Protein AF-A0AAV8YKE0-F1 (afdb_monomer_lite)

Organism: NCBI:txid1265417

Secondary structure (DSSP, 8-state):
-HHHHHHHHGGGGGPEEEEEEEE-SS--TT--TTSS---EEEEEEEETTEEEEEEEESSSS-S-S-GGGHHHHHHHHHHHHHHHHHHHH--

pLDDT: mean 82.3, std 15.64, range [40.5, 97.62]

Structure (mmCIF, N/CA/C/O backbone):
data_AF-A0AAV8YKE0-F1
#
_entry.id   AF-A0AAV8YKE0-F1
#
loop_
_atom_site.group_PDB
_atom_site.id
_atom_site.type_symbol
_atom_site.label_atom_id
_atom_site.label_alt_id
_atom_site.label_comp_id
_atom_site.label_asym_id
_atom_site.label_entity_id
_atom_site.label_seq_id
_atom_site.pdbx_PDB_ins_code
_atom_site.Cartn_x
_atom_site.Cartn_y
_atom_site.Cartn_z
_atom_site.occupancy
_atom_site.B_iso_or_equiv
_atom_site.auth_seq_id
_atom_site.auth_comp_id
_atom_site.auth_asym_id
_atom_site.auth_atom_id
_atom_site.pdbx_PDB_model_num
ATOM 1 N N . MET A 1 1 ? -31.452 3.968 8.112 1.00 63.12 1 MET A N 1
ATOM 2 C CA . MET A 1 1 ? -30.248 4.201 7.276 1.00 63.12 1 MET A CA 1
ATOM 3 C C . MET A 1 1 ? -28.960 4.093 8.084 1.00 63.12 1 MET A C 1
ATOM 5 O O . MET A 1 1 ? -28.162 3.245 7.731 1.00 63.12 1 MET A O 1
ATOM 9 N N . LYS A 1 2 ? -28.781 4.847 9.184 1.00 59.31 2 LYS A N 1
ATOM 10 C CA . LYS A 1 2 ? -27.593 4.733 10.062 1.00 59.31 2 LYS A CA 1
ATOM 11 C C . LYS A 1 2 ? -27.317 3.308 10.562 1.00 59.31 2 LYS A C 1
ATOM 13 O O . LYS A 1 2 ? -26.259 2.772 10.286 1.00 59.31 2 LYS A O 1
ATOM 18 N N . GLN A 1 3 ? -28.320 2.660 11.149 1.00 69.88 3 GLN A N 1
ATOM 19 C CA . GLN A 1 3 ? -28.189 1.294 11.674 1.00 69.88 3 GLN A CA 1
ATOM 20 C C . GLN A 1 3 ? -27.804 0.251 10.606 1.00 69.88 3 GLN A C 1
ATOM 22 O O . GLN A 1 3 ? -27.062 -0.681 10.868 1.00 69.88 3 GLN A O 1
ATOM 27 N N . ARG A 1 4 ? -28.239 0.460 9.355 1.00 72.88 4 ARG A N 1
ATOM 28 C CA . ARG A 1 4 ? -27.889 -0.401 8.214 1.00 72.88 4 ARG A CA 1
ATOM 29 C C . ARG A 1 4 ? -26.417 -0.251 7.804 1.00 72.88 4 ARG A C 1
ATOM 31 O O . ARG A 1 4 ? -25.850 -1.189 7.266 1.00 72.88 4 ARG A O 1
ATOM 38 N N . LEU A 1 5 ? -25.816 0.924 8.004 1.00 69.44 5 LEU A N 1
ATOM 39 C CA . LEU A 1 5 ? -24.402 1.165 7.697 1.00 69.44 5 LEU A CA 1
ATOM 40 C C . LEU A 1 5 ? -23.489 0.575 8.774 1.00 69.44 5 LEU A C 1
ATOM 42 O O . LEU A 1 5 ? -22.452 0.023 8.431 1.00 69.44 5 LEU A O 1
ATOM 46 N N . GLU A 1 6 ? -23.903 0.611 10.041 1.00 73.06 6 GLU A N 1
ATOM 47 C CA . GLU A 1 6 ? -23.178 -0.033 11.147 1.00 73.06 6 GLU A CA 1
ATOM 48 C C . GLU A 1 6 ? -23.086 -1.555 10.955 1.00 73.06 6 GLU A C 1
ATOM 50 O O . GLU A 1 6 ? -22.024 -2.132 11.157 1.00 73.06 6 GLU A O 1
ATOM 55 N N . GLU A 1 7 ? -24.150 -2.201 10.468 1.00 72.75 7 GLU A N 1
ATOM 56 C CA . GLU A 1 7 ? -24.142 -3.639 10.147 1.00 72.75 7 GLU A CA 1
ATOM 57 C C . GLU A 1 7 ? -23.217 -4.007 8.974 1.00 72.75 7 GLU A C 1
ATOM 59 O O . GLU A 1 7 ? -22.720 -5.129 8.912 1.00 72.75 7 GLU A O 1
ATOM 64 N N . ILE A 1 8 ? -23.003 -3.089 8.025 1.00 73.38 8 ILE A N 1
ATOM 65 C CA . ILE A 1 8 ? -22.233 -3.350 6.796 1.00 73.38 8 ILE A CA 1
ATOM 66 C C . ILE A 1 8 ? -20.757 -2.969 6.962 1.00 73.38 8 ILE A C 1
ATOM 68 O O . ILE A 1 8 ? -19.886 -3.653 6.430 1.00 73.38 8 ILE A O 1
ATOM 72 N N . VAL A 1 9 ? -20.477 -1.863 7.655 1.00 70.56 9 VAL A N 1
ATOM 73 C CA . VAL A 1 9 ? -19.151 -1.222 7.705 1.00 70.56 9 VAL A CA 1
ATOM 74 C C . VAL A 1 9 ? -18.512 -1.328 9.101 1.00 70.56 9 VAL A C 1
ATOM 76 O O . VAL A 1 9 ? -17.294 -1.200 9.231 1.00 70.56 9 VAL A O 1
ATOM 79 N N . GLY A 1 10 ? -19.296 -1.627 10.143 1.00 70.31 10 GLY A N 1
ATOM 80 C CA . GLY A 1 10 ? -18.804 -1.936 11.488 1.00 70.31 10 GLY A CA 1
ATOM 81 C C . GLY A 1 10 ? -17.946 -0.829 12.115 1.00 70.31 10 GLY A C 1
ATOM 82 O O . GLY A 1 10 ? -18.413 0.284 12.355 1.00 70.31 10 GLY A O 1
ATOM 83 N N . ALA A 1 11 ? -16.682 -1.156 12.402 1.00 62.34 11 ALA A N 1
ATOM 84 C CA . ALA A 1 11 ? -15.727 -0.328 13.148 1.00 62.34 11 ALA A CA 1
ATOM 85 C C . ALA A 1 11 ? -15.338 0.991 12.449 1.00 62.34 11 ALA A C 1
ATOM 87 O O . ALA A 1 11 ? -15.021 1.976 13.116 1.00 62.34 11 ALA A O 1
ATOM 88 N N . LEU A 1 12 ? -15.410 1.061 11.112 1.00 65.38 12 LEU A N 1
ATOM 89 C CA . LEU A 1 12 ? -14.942 2.240 10.371 1.00 65.38 12 LEU A CA 1
ATOM 90 C C . LEU A 1 12 ? -15.808 3.486 10.607 1.00 65.38 12 LEU A C 1
ATOM 92 O O . LEU A 1 12 ? -15.336 4.608 10.452 1.00 65.38 12 LEU A O 1
ATOM 96 N N . THR A 1 13 ? -17.072 3.298 10.994 1.00 66.50 13 THR A N 1
ATOM 97 C CA . THR A 1 13 ? -18.037 4.387 11.212 1.00 66.50 13 THR A CA 1
ATOM 98 C C . THR A 1 13 ? -17.661 5.328 12.361 1.00 66.50 13 THR A C 1
ATOM 100 O O . THR A 1 13 ? -18.167 6.448 12.409 1.00 66.50 13 THR A O 1
ATOM 103 N N . TRP A 1 14 ? -16.762 4.895 13.250 1.00 68.81 14 TRP A N 1
ATOM 104 C CA . TRP A 1 14 ? -16.306 5.645 14.429 1.00 68.81 14 TRP A CA 1
ATOM 105 C C . TRP A 1 14 ? -14.798 5.915 14.421 1.00 68.81 14 TRP A C 1
ATOM 107 O O . TRP A 1 14 ? -14.256 6.503 15.358 1.00 68.81 14 TRP A O 1
ATOM 117 N N . ALA A 1 15 ? -14.112 5.489 13.362 1.00 80.19 15 ALA A N 1
ATOM 118 C CA . ALA A 1 15 ? -12.681 5.653 13.228 1.00 80.19 15 ALA A CA 1
ATOM 119 C C . ALA A 1 15 ? -12.353 7.052 12.686 1.00 80.19 15 ALA A C 1
ATOM 121 O O . ALA A 1 15 ? -12.962 7.526 11.725 1.00 80.19 15 ALA A O 1
ATOM 122 N N . HIS A 1 16 ? -11.368 7.715 13.284 1.00 84.88 16 HIS A N 1
ATOM 123 C CA . HIS A 1 16 ? -10.933 9.043 12.859 1.00 84.88 16 HIS A CA 1
ATOM 124 C C . HIS A 1 16 ? -9.686 8.911 11.989 1.00 84.88 16 HIS A C 1
ATOM 126 O O . HIS A 1 16 ? -8.707 8.283 12.399 1.00 84.88 16 HIS A O 1
ATOM 132 N N . ALA A 1 17 ? -9.709 9.500 10.790 1.00 83.56 17 ALA A N 1
ATOM 133 C CA . ALA A 1 17 ? -8.520 9.581 9.949 1.00 83.56 17 ALA A CA 1
ATOM 134 C C . ALA A 1 17 ? -7.445 10.392 10.682 1.00 83.56 17 ALA A C 1
ATOM 136 O O . ALA A 1 17 ? -7.693 11.511 11.133 1.00 83.56 17 ALA A O 1
ATOM 137 N N . GLY A 1 18 ? -6.273 9.791 10.848 1.00 87.94 18 GLY A N 1
ATOM 138 C CA . GLY A 1 18 ? -5.222 10.332 11.694 1.00 87.94 18 GLY A CA 1
ATOM 139 C C . GLY A 1 18 ? -3.956 10.720 10.949 1.00 87.94 18 GLY A C 1
ATOM 140 O O . GLY A 1 18 ? -3.365 11.755 11.238 1.00 87.94 18 GLY A O 1
ATOM 141 N N . ALA A 1 19 ? -3.531 9.895 9.997 1.00 92.75 19 ALA A N 1
ATOM 142 C CA . ALA A 1 19 ? -2.395 10.201 9.142 1.00 92.75 19 ALA A CA 1
ATOM 143 C C . ALA A 1 19 ? -2.651 9.697 7.726 1.00 92.75 19 ALA A C 1
ATOM 145 O O . ALA A 1 19 ? -3.168 8.596 7.531 1.00 92.75 19 ALA A O 1
ATOM 146 N N . GLU A 1 20 ? -2.241 10.505 6.756 1.00 96.25 20 GLU A N 1
ATOM 147 C CA . GLU A 1 20 ? -2.298 10.186 5.337 1.00 96.25 20 GLU A CA 1
ATOM 148 C C . GLU A 1 20 ? -0.874 10.146 4.792 1.00 96.25 20 GLU A C 1
ATOM 150 O O . GLU A 1 20 ? -0.029 10.975 5.139 1.00 96.25 20 GLU A O 1
ATOM 155 N N . THR A 1 21 ? -0.575 9.153 3.964 1.00 96.62 21 THR A N 1
ATOM 156 C CA . THR A 1 21 ? 0.727 9.026 3.311 1.00 96.62 21 THR A CA 1
ATOM 157 C C . THR A 1 21 ? 0.533 8.744 1.834 1.00 96.62 21 THR A C 1
ATOM 159 O O . THR A 1 21 ? -0.148 7.794 1.443 1.00 96.62 21 THR A O 1
ATOM 162 N N . PHE A 1 22 ? 1.177 9.576 1.021 1.00 96.56 22 PHE A N 1
ATOM 163 C CA . PHE A 1 22 ? 1.293 9.408 -0.418 1.00 96.56 22 PHE A CA 1
ATOM 164 C C . PHE A 1 22 ? 2.729 9.020 -0.744 1.00 96.56 22 PHE A C 1
ATOM 166 O O . PHE A 1 22 ? 3.665 9.556 -0.148 1.00 96.56 22 PHE A O 1
ATOM 173 N N . SER A 1 23 ? 2.917 8.092 -1.676 1.00 95.38 23 SER A N 1
ATOM 174 C CA . SER A 1 23 ? 4.258 7.612 -2.015 1.00 95.38 23 SER A CA 1
ATOM 175 C C . SER A 1 23 ? 4.394 7.213 -3.476 1.00 95.38 23 SER A C 1
ATOM 177 O O . SER A 1 23 ? 3.411 6.952 -4.170 1.00 95.38 23 SER A O 1
ATOM 179 N N . GLN A 1 24 ? 5.640 7.130 -3.929 1.00 93.12 24 GLN A N 1
ATOM 180 C CA . GLN A 1 24 ? 6.019 6.361 -5.112 1.00 93.12 24 GLN A CA 1
ATOM 181 C C . GLN A 1 24 ? 6.219 4.887 -4.722 1.00 93.12 24 GLN A C 1
ATOM 183 O O . GLN A 1 24 ? 6.194 4.556 -3.530 1.00 93.12 24 GLN A O 1
ATOM 188 N N . VAL A 1 25 ? 6.374 3.996 -5.703 1.00 91.31 25 VAL A N 1
ATOM 189 C CA . VAL A 1 25 ? 6.560 2.555 -5.456 1.00 91.31 25 VAL A CA 1
ATOM 190 C C . VAL A 1 25 ? 7.992 2.127 -5.739 1.00 91.31 25 VAL A C 1
ATOM 192 O O . VAL A 1 25 ? 8.591 1.418 -4.931 1.00 91.31 25 VAL A O 1
ATOM 195 N N . ALA A 1 26 ? 8.536 2.520 -6.887 1.00 88.94 26 ALA A N 1
ATOM 196 C CA . ALA A 1 26 ? 9.816 2.007 -7.355 1.00 88.94 26 ALA A CA 1
ATOM 197 C C . ALA A 1 26 ? 10.985 2.979 -7.102 1.00 88.94 26 ALA A C 1
ATOM 199 O O . ALA A 1 26 ? 12.121 2.523 -6.960 1.00 88.94 26 ALA A O 1
ATOM 200 N N . GLY A 1 27 ? 10.708 4.284 -6.996 1.00 85.00 27 GLY A N 1
ATOM 201 C CA . GLY A 1 27 ? 11.690 5.307 -6.624 1.00 85.00 27 GLY A CA 1
ATOM 202 C C . GLY A 1 27 ?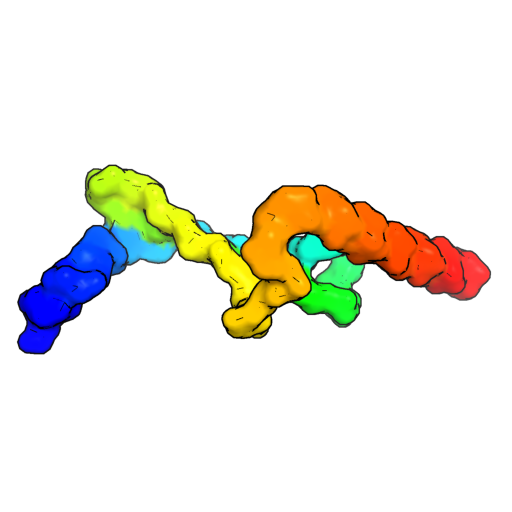 12.153 5.198 -5.166 1.00 85.00 27 GLY A C 1
ATOM 203 O O . GLY A 1 27 ? 11.394 4.796 -4.284 1.00 85.00 27 GLY A O 1
ATOM 204 N N . GLU A 1 28 ? 13.411 5.558 -4.910 1.00 86.50 28 GLU A N 1
ATOM 205 C CA . GLU A 1 28 ? 13.970 5.652 -3.555 1.00 86.50 28 GLU A CA 1
ATOM 206 C C . GLU A 1 28 ? 13.768 7.053 -2.959 1.00 86.50 28 GLU A C 1
ATOM 208 O O . GLU A 1 28 ? 13.255 7.966 -3.609 1.00 86.50 28 GLU A O 1
ATOM 213 N N . LEU A 1 29 ? 14.159 7.243 -1.697 1.00 87.31 29 LEU A N 1
ATOM 214 C CA . LEU A 1 29 ? 14.074 8.552 -1.053 1.00 87.31 29 LEU A CA 1
ATOM 215 C C . LEU A 1 29 ? 14.892 9.589 -1.844 1.00 87.31 29 LEU A C 1
ATOM 217 O O . LEU A 1 29 ? 16.084 9.402 -2.065 1.00 87.31 29 LEU A O 1
ATOM 221 N N . GLY A 1 30 ? 14.248 10.687 -2.242 1.00 85.38 30 GLY A N 1
ATOM 222 C CA . GLY A 1 30 ? 14.858 11.736 -3.068 1.00 85.38 30 GLY A CA 1
ATOM 223 C C . GLY A 1 30 ? 14.638 11.573 -4.577 1.00 85.38 30 GLY A C 1
ATOM 224 O O . GLY A 1 30 ? 15.085 12.427 -5.341 1.00 85.38 30 GLY A O 1
ATOM 225 N N . TYR A 1 31 ? 13.940 10.522 -5.020 1.00 85.62 31 TYR A N 1
ATOM 226 C CA . TYR A 1 31 ? 13.523 10.378 -6.416 1.00 85.62 31 TYR A CA 1
ATOM 227 C C . TYR A 1 31 ? 12.455 11.435 -6.789 1.00 85.62 31 TYR A C 1
ATOM 229 O O . TYR A 1 31 ? 11.665 11.818 -5.925 1.00 85.62 31 TYR A O 1
ATOM 237 N N . PRO A 1 32 ? 12.400 11.946 -8.038 1.00 89.56 32 PRO A N 1
ATOM 238 C CA . PRO A 1 32 ? 11.509 13.060 -8.376 1.00 89.56 32 PRO A CA 1
ATOM 239 C C . PRO A 1 32 ? 10.020 12.691 -8.315 1.00 89.56 32 PRO A C 1
ATOM 241 O O . PRO A 1 32 ? 9.596 11.705 -8.916 1.00 89.56 32 PRO A O 1
ATOM 244 N N . ASP A 1 33 ? 9.189 13.536 -7.698 1.00 92.44 33 ASP A N 1
ATOM 245 C CA . ASP A 1 33 ? 7.759 13.259 -7.456 1.00 92.44 33 ASP A CA 1
ATOM 246 C C . ASP A 1 33 ? 6.921 13.026 -8.726 1.00 92.44 33 ASP A C 1
ATOM 248 O O . ASP A 1 33 ? 5.904 12.324 -8.698 1.00 92.44 33 ASP A O 1
ATOM 252 N N . THR A 1 34 ? 7.335 13.597 -9.859 1.00 92.75 34 THR A N 1
ATOM 253 C CA . THR A 1 34 ? 6.556 13.645 -11.109 1.00 92.75 34 THR A CA 1
ATOM 254 C C . THR A 1 34 ? 6.867 12.519 -12.096 1.00 92.75 34 THR A C 1
ATOM 256 O O . THR A 1 34 ? 6.299 12.491 -13.189 1.00 92.75 34 THR A O 1
ATOM 259 N N . VAL A 1 35 ? 7.721 11.558 -11.732 1.00 88.12 35 VAL A N 1
ATOM 260 C CA . VAL A 1 35 ? 8.030 10.411 -12.602 1.00 88.12 35 VAL A CA 1
ATOM 261 C C . VAL A 1 35 ? 6.817 9.511 -12.831 1.00 88.12 35 VAL A C 1
ATOM 263 O O . VAL A 1 35 ? 5.905 9.445 -12.007 1.00 88.12 35 VAL A O 1
ATOM 266 N N . ARG A 1 36 ? 6.806 8.770 -13.940 1.00 89.62 36 ARG A N 1
ATOM 267 C CA . ARG A 1 36 ? 5.762 7.778 -14.213 1.00 89.62 36 ARG A CA 1
ATOM 268 C C . ARG A 1 36 ? 5.921 6.588 -13.266 1.00 89.62 36 ARG A C 1
ATOM 270 O O . ARG A 1 36 ? 6.780 5.745 -13.485 1.00 89.62 36 ARG A O 1
ATOM 277 N N . ASP A 1 37 ? 5.064 6.510 -12.258 1.00 91.31 37 ASP A N 1
ATOM 278 C CA . ASP A 1 37 ? 5.011 5.399 -11.308 1.00 91.31 37 ASP A CA 1
ATOM 279 C C . ASP A 1 37 ? 3.591 5.277 -10.725 1.00 91.31 37 ASP A C 1
ATOM 281 O O . ASP A 1 37 ? 2.774 6.200 -10.832 1.00 91.31 37 ASP A O 1
ATOM 285 N N . ILE A 1 38 ? 3.297 4.140 -10.103 1.00 93.31 38 ILE A N 1
ATOM 286 C CA . ILE A 1 38 ? 2.114 3.964 -9.260 1.00 93.31 38 ILE A CA 1
ATOM 287 C C . ILE A 1 38 ? 2.250 4.840 -8.017 1.00 93.31 38 ILE A C 1
ATOM 289 O O . ILE A 1 38 ? 3.356 5.090 -7.529 1.00 93.31 38 ILE A O 1
ATOM 293 N N . ARG A 1 39 ? 1.116 5.321 -7.504 1.00 96.00 39 ARG A N 1
ATOM 294 C CA . ARG A 1 39 ? 1.067 6.137 -6.291 1.00 96.00 39 ARG A CA 1
ATOM 295 C C . ARG A 1 39 ? 0.435 5.360 -5.153 1.00 96.00 39 ARG A C 1
ATOM 297 O O . ARG A 1 39 ? -0.711 4.931 -5.277 1.00 96.00 39 ARG A O 1
ATOM 304 N N . GLY A 1 40 ? 1.176 5.190 -4.063 1.00 96.94 40 GLY A N 1
ATOM 305 C CA . GLY A 1 40 ? 0.641 4.681 -2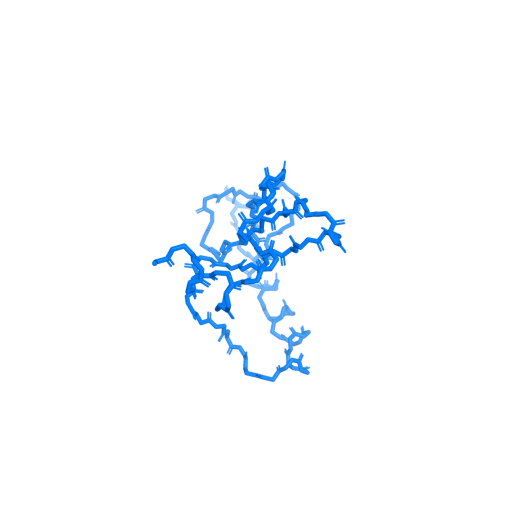.807 1.00 96.94 40 GLY A CA 1
ATOM 306 C C . GLY A 1 40 ? -0.326 5.690 -2.192 1.00 96.94 40 GLY A C 1
ATOM 307 O O . GLY A 1 40 ? -0.093 6.898 -2.261 1.00 96.94 40 GLY A O 1
ATOM 308 N N . PHE A 1 41 ? -1.412 5.183 -1.618 1.00 97.44 41 PHE A N 1
ATOM 309 C CA . PHE A 1 41 ? -2.409 5.949 -0.881 1.00 97.44 41 PHE A CA 1
ATOM 310 C C . PHE A 1 41 ? -2.740 5.184 0.397 1.00 97.44 41 PHE A C 1
ATOM 312 O O . PHE A 1 41 ? -3.461 4.184 0.356 1.00 97.44 41 PHE A O 1
ATOM 319 N N . ALA A 1 42 ? -2.159 5.614 1.513 1.00 97.62 42 ALA A N 1
ATOM 320 C CA . ALA A 1 42 ? -2.337 4.970 2.805 1.00 97.62 42 ALA A CA 1
ATOM 321 C C . ALA A 1 42 ? -3.002 5.929 3.791 1.00 97.62 42 ALA A C 1
ATOM 323 O O . ALA A 1 42 ? -2.516 7.042 3.997 1.00 97.62 42 ALA A O 1
ATOM 324 N N . ILE A 1 43 ? -4.088 5.478 4.418 1.00 95.94 43 ILE A N 1
ATOM 325 C CA . ILE A 1 43 ? -4.751 6.191 5.511 1.00 95.94 43 ILE A CA 1
ATOM 326 C C . ILE A 1 43 ? -4.681 5.329 6.764 1.00 95.94 43 ILE A C 1
ATOM 328 O O . ILE A 1 43 ? -5.119 4.177 6.755 1.00 95.94 43 ILE A O 1
ATOM 332 N N . LYS A 1 44 ? -4.176 5.917 7.846 1.00 95.19 44 LYS A N 1
ATOM 333 C CA . LYS A 1 44 ? -4.256 5.360 9.194 1.00 95.19 44 LYS A CA 1
ATOM 334 C C . LYS A 1 44 ? -5.476 5.926 9.907 1.00 95.19 44 LYS A C 1
ATOM 336 O O . LYS A 1 44 ? -5.549 7.135 10.143 1.00 95.19 44 LYS A O 1
ATOM 341 N N . PHE A 1 45 ? -6.402 5.052 10.275 1.00 93.62 45 PHE A N 1
ATOM 342 C CA . PHE A 1 45 ? -7.559 5.367 11.097 1.00 93.62 45 PHE A CA 1
ATOM 343 C C . PHE A 1 45 ? -7.311 4.950 12.547 1.00 93.62 45 PHE A C 1
ATOM 345 O O . PHE A 1 45 ? -6.868 3.833 12.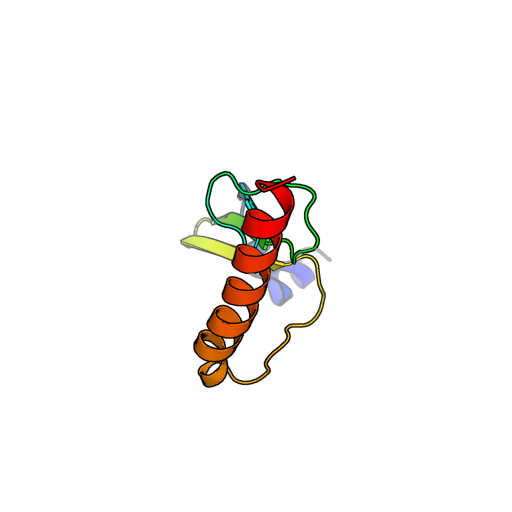822 1.00 93.62 45 PHE A O 1
ATOM 352 N N . TYR A 1 46 ? -7.628 5.846 13.476 1.00 91.06 46 TYR A N 1
ATOM 353 C CA . TYR A 1 46 ? -7.648 5.560 14.905 1.00 91.06 46 TYR A CA 1
ATOM 354 C C . TYR A 1 46 ? -9.087 5.260 15.324 1.00 91.06 46 TYR A C 1
ATOM 356 O O . TYR A 1 46 ? -9.940 6.153 15.298 1.00 91.06 46 TYR A O 1
ATOM 364 N N . ALA A 1 47 ? -9.355 4.003 15.669 1.00 88.00 47 ALA A N 1
ATOM 365 C CA . ALA A 1 47 ? -10.638 3.530 16.172 1.00 88.00 47 ALA A CA 1
ATOM 366 C C . ALA A 1 47 ? -10.520 3.115 17.647 1.00 88.00 47 ALA A C 1
ATOM 368 O O . ALA A 1 47 ? -9.421 2.936 18.176 1.00 88.00 47 ALA A O 1
ATOM 369 N N . GLU A 1 48 ? -11.659 2.973 18.324 1.00 86.50 48 GLU A N 1
ATOM 370 C CA . GLU A 1 48 ? -11.702 2.555 19.733 1.00 86.50 48 GLU A CA 1
ATOM 371 C C . GLU A 1 48 ? -11.179 1.125 19.940 1.00 86.50 48 GLU A C 1
ATOM 373 O O . GLU A 1 48 ? -10.593 0.819 20.977 1.00 86.50 48 GLU A O 1
ATOM 378 N N . ASP A 1 49 ? -11.361 0.257 18.944 1.00 86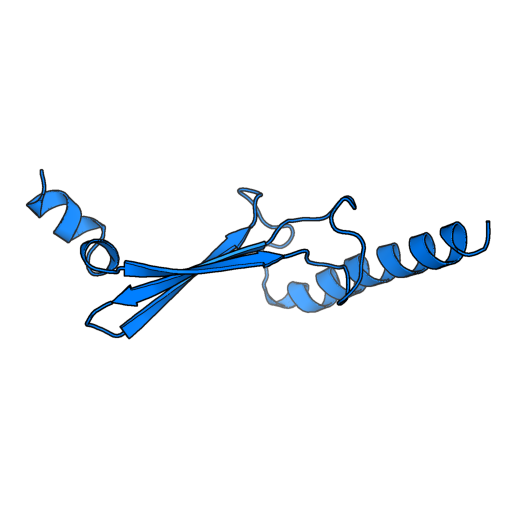.62 49 ASP A N 1
ATOM 379 C CA . ASP A 1 49 ? -10.947 -1.147 18.946 1.00 86.62 49 ASP A CA 1
ATOM 380 C C . ASP A 1 49 ? -9.533 -1.372 18.382 1.00 86.62 49 ASP A C 1
ATOM 382 O O . ASP A 1 49 ? -9.016 -2.491 18.434 1.00 86.62 49 ASP A O 1
ATOM 386 N N . GLY A 1 50 ? -8.876 -0.320 17.889 1.00 88.94 50 GLY A N 1
ATOM 387 C CA . GLY A 1 50 ? -7.491 -0.373 17.441 1.00 88.94 50 GLY A CA 1
ATOM 388 C C . GLY A 1 50 ? -7.176 0.540 16.262 1.00 88.94 50 GLY A C 1
ATOM 389 O O . GLY A 1 50 ? -7.930 1.433 15.882 1.00 88.94 50 GLY A O 1
ATOM 390 N N . ILE A 1 51 ? -5.998 0.319 15.681 1.00 92.44 51 ILE A N 1
ATOM 391 C CA . ILE A 1 51 ? -5.569 1.012 14.467 1.00 92.44 51 ILE A CA 1
ATOM 392 C C . ILE A 1 51 ? -6.080 0.243 13.254 1.00 92.44 51 ILE A C 1
ATOM 394 O O . ILE A 1 51 ? -5.882 -0.969 13.157 1.00 92.44 51 ILE A O 1
ATOM 398 N N . TRP A 1 52 ? -6.659 0.967 12.302 1.00 91.62 52 TRP A N 1
ATOM 399 C CA . TRP A 1 52 ? -7.075 0.422 11.018 1.00 91.62 52 TRP A CA 1
ATOM 400 C C . TRP A 1 52 ? -6.322 1.119 9.888 1.00 91.62 52 TRP A C 1
ATOM 402 O O . TRP A 1 52 ? -6.435 2.330 9.724 1.00 91.62 52 TRP A O 1
ATOM 412 N N . ASP A 1 53 ? -5.552 0.366 9.104 1.00 94.81 53 ASP A N 1
ATOM 413 C CA . ASP A 1 53 ? -4.764 0.915 7.999 1.00 94.81 53 ASP A CA 1
ATOM 414 C C . ASP A 1 53 ? -5.406 0.543 6.657 1.00 94.81 53 ASP A C 1
ATOM 416 O O . ASP A 1 53 ? -5.408 -0.621 6.250 1.00 94.81 53 ASP A O 1
ATOM 420 N N . LEU A 1 54 ? -5.928 1.543 5.942 1.00 94.31 54 LEU A N 1
ATOM 421 C CA . LEU A 1 54 ? -6.350 1.384 4.553 1.00 94.31 54 LEU A CA 1
ATOM 422 C C . LEU A 1 54 ? -5.151 1.665 3.651 1.00 94.31 54 LEU A C 1
ATOM 424 O O . LEU A 1 54 ? -4.837 2.821 3.369 1.00 94.31 54 LEU A O 1
ATOM 428 N N . VAL A 1 55 ? -4.479 0.602 3.211 1.00 96.94 55 VAL A N 1
ATOM 429 C CA . VAL A 1 55 ? -3.286 0.686 2.359 1.00 96.94 55 VAL A CA 1
ATOM 430 C C . VAL A 1 55 ? -3.655 0.322 0.927 1.00 96.94 55 VAL A C 1
ATOM 432 O O . VAL A 1 55 ? -3.868 -0.846 0.601 1.00 96.94 55 VAL A O 1
ATOM 435 N N . GLY A 1 56 ? -3.744 1.337 0.074 1.00 96.25 56 GLY A N 1
ATOM 436 C CA . GLY A 1 56 ? -4.097 1.195 -1.331 1.00 96.25 56 GLY A CA 1
ATOM 437 C C . GLY A 1 56 ? -3.125 1.909 -2.261 1.00 96.25 56 GLY A C 1
ATOM 438 O O . GLY A 1 56 ? -2.052 2.377 -1.875 1.00 96.25 56 GLY A O 1
ATOM 439 N N . ASN A 1 57 ? -3.518 1.984 -3.527 1.00 96.38 57 ASN A N 1
ATOM 440 C CA . ASN A 1 57 ? -2.824 2.764 -4.537 1.00 96.38 57 ASN A CA 1
ATOM 441 C C . ASN A 1 57 ? -3.837 3.468 -5.458 1.00 96.38 57 ASN A C 1
ATOM 443 O O . ASN A 1 57 ? -5.043 3.244 -5.361 1.00 96.38 57 ASN A O 1
ATOM 447 N N . ASN A 1 58 ? -3.353 4.340 -6.339 1.00 96.25 58 ASN A N 1
ATOM 448 C CA . ASN A 1 58 ? -4.186 5.121 -7.257 1.00 96.25 58 ASN A CA 1
ATOM 449 C C . ASN A 1 58 ? -4.731 4.337 -8.470 1.00 96.25 58 ASN A C 1
ATOM 451 O O . ASN A 1 58 ? -5.360 4.939 -9.340 1.00 96.25 58 ASN A O 1
ATOM 455 N N . GLN A 1 59 ? -4.461 3.035 -8.579 1.00 95.62 59 GLN A N 1
ATOM 456 C CA . GLN A 1 59 ? -5.001 2.146 -9.605 1.00 95.62 59 GLN A CA 1
ATOM 457 C C . GLN A 1 59 ? -5.968 1.125 -8.981 1.00 95.62 59 GLN A C 1
ATOM 459 O O . GLN A 1 59 ? -5.716 0.589 -7.906 1.00 95.62 59 GLN A O 1
ATOM 464 N N . PRO A 1 60 ? -7.075 0.785 -9.663 1.00 95.38 60 PRO A N 1
ATOM 465 C CA . PRO A 1 60 ? -8.065 -0.149 -9.123 1.00 95.38 60 PRO A CA 1
ATOM 466 C C . PRO A 1 60 ? -7.633 -1.624 -9.210 1.00 95.38 60 PRO A C 1
ATOM 468 O O . PRO A 1 60 ? -8.372 -2.506 -8.778 1.00 95.38 60 PRO A O 1
ATOM 471 N N . VAL A 1 61 ? -6.473 -1.917 -9.805 1.00 94.50 61 VAL A N 1
ATOM 472 C CA . VAL A 1 61 ? -5.948 -3.272 -10.019 1.00 94.50 61 VAL A CA 1
ATOM 473 C C 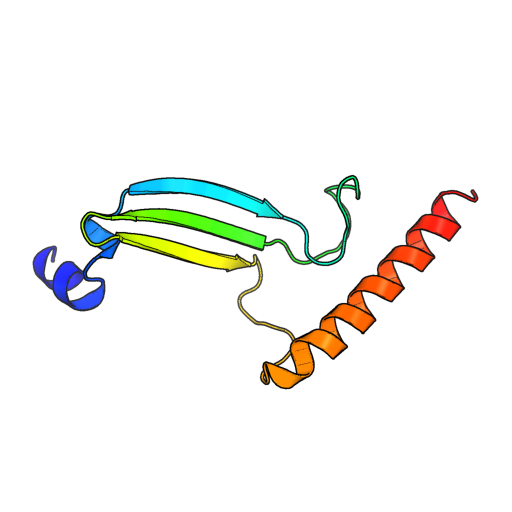. VAL A 1 61 ? -4.455 -3.323 -9.715 1.00 94.50 61 VAL A C 1
ATOM 475 O O . VAL A 1 61 ? -3.758 -2.313 -9.802 1.00 94.50 61 VAL A O 1
ATOM 478 N N . PHE A 1 62 ? -3.960 -4.519 -9.398 1.00 93.25 62 PHE A N 1
ATOM 479 C CA . PHE A 1 62 ? -2.539 -4.778 -9.181 1.00 93.25 62 PHE A CA 1
ATOM 480 C C . PHE A 1 62 ? -1.953 -5.674 -10.282 1.00 93.25 62 PHE A C 1
ATOM 482 O O . PHE A 1 62 ? -2.683 -6.399 -10.958 1.00 93.25 62 PHE A O 1
ATOM 489 N N . PHE A 1 63 ? -0.633 -5.619 -10.479 1.00 90.19 63 PHE A N 1
ATOM 490 C CA . PHE A 1 63 ? 0.047 -6.265 -11.615 1.00 90.19 63 PHE A CA 1
ATOM 491 C C . PHE A 1 63 ? 0.132 -7.786 -11.506 1.00 90.19 63 PHE A C 1
ATOM 493 O O . PHE A 1 63 ? 0.128 -8.485 -12.517 1.00 90.19 63 PHE A O 1
ATOM 500 N N . VAL A 1 64 ? 0.224 -8.300 -10.280 1.00 93.88 64 VAL A N 1
ATOM 501 C CA . VAL A 1 64 ? 0.308 -9.733 -9.994 1.00 93.88 64 VAL A CA 1
ATOM 502 C C . VAL A 1 64 ? -0.889 -10.166 -9.163 1.00 93.88 64 VAL A C 1
ATOM 504 O O . VAL A 1 64 ? -1.346 -9.438 -8.285 1.00 93.88 64 VAL A O 1
ATOM 507 N N . LYS A 1 65 ? -1.394 -11.366 -9.453 1.00 94.44 65 LYS A N 1
ATOM 508 C CA . LYS A 1 65 ? -2.465 -12.002 -8.673 1.00 94.44 65 LYS A CA 1
ATOM 509 C C . LYS A 1 65 ? -1.925 -12.857 -7.526 1.00 94.44 65 LYS A C 1
ATOM 511 O O . LYS A 1 65 ? -2.625 -13.047 -6.542 1.00 94.44 65 LYS A O 1
ATOM 516 N N . ASP A 1 66 ? -0.708 -13.380 -7.679 1.00 95.38 66 ASP A N 1
ATOM 517 C CA . ASP A 1 66 ? -0.034 -14.218 -6.689 1.00 95.38 66 ASP A CA 1
ATOM 518 C C . ASP A 1 66 ? 1.018 -13.397 -5.932 1.00 95.38 66 ASP A C 1
ATOM 520 O O . ASP A 1 66 ? 1.934 -12.827 -6.534 1.00 95.38 66 ASP A O 1
ATOM 524 N N . PHE A 1 67 ? 0.894 -13.359 -4.605 1.00 92.50 67 PHE A N 1
ATOM 525 C CA . PHE A 1 67 ? 1.821 -12.662 -3.719 1.00 92.50 67 PHE A CA 1
ATOM 526 C C . PHE A 1 67 ? 3.239 -13.244 -3.763 1.00 92.50 67 PHE A C 1
ATOM 528 O O . PHE A 1 67 ? 4.197 -12.500 -3.552 1.00 92.50 67 PHE A O 1
ATOM 535 N N . ALA A 1 68 ? 3.409 -14.525 -4.105 1.00 96.31 68 ALA A N 1
ATOM 536 C CA . ALA A 1 68 ? 4.729 -15.140 -4.252 1.00 96.31 68 ALA A CA 1
ATOM 537 C C . AL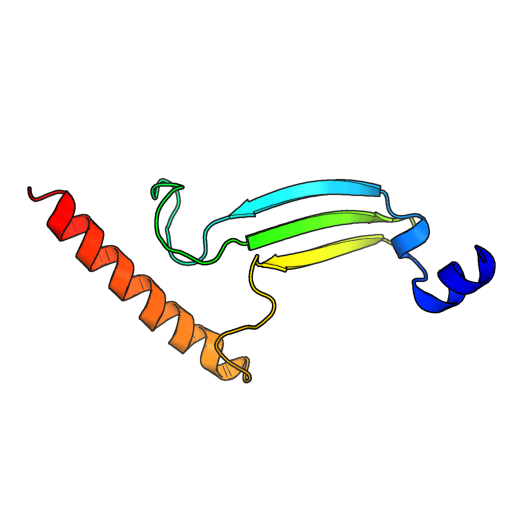A A 1 68 ? 5.558 -14.499 -5.382 1.00 96.31 68 ALA A C 1
ATOM 539 O O . ALA A 1 68 ? 6.788 -14.536 -5.352 1.00 96.31 68 ALA A O 1
ATOM 540 N N . LEU A 1 69 ? 4.899 -13.867 -6.361 1.00 94.69 69 LEU A N 1
ATOM 541 C CA . LEU A 1 69 ? 5.555 -13.167 -7.468 1.00 94.69 69 LEU A CA 1
ATOM 542 C C . LEU A 1 69 ? 5.925 -11.716 -7.135 1.00 94.69 69 LEU A C 1
ATOM 544 O O . LEU A 1 69 ? 6.631 -11.080 -7.918 1.00 94.69 69 LEU A O 1
ATOM 548 N N . PHE A 1 70 ? 5.484 -11.183 -5.992 1.00 93.50 70 PHE A N 1
ATOM 549 C CA . PHE A 1 70 ? 5.732 -9.792 -5.615 1.00 93.50 70 PHE A CA 1
ATOM 550 C C . PHE A 1 70 ? 7.229 -9.425 -5.562 1.00 93.50 70 PHE A C 1
ATOM 552 O O . PHE A 1 70 ? 7.590 -8.408 -6.158 1.00 93.50 70 PHE A O 1
ATOM 559 N N . PRO A 1 71 ? 8.135 -10.232 -4.965 1.00 93.31 71 PRO A N 1
ATOM 560 C CA . PRO A 1 71 ? 9.563 -9.903 -4.958 1.00 93.31 71 PRO A CA 1
ATOM 561 C C . PRO A 1 71 ? 10.148 -9.807 -6.373 1.00 93.31 71 PRO A C 1
ATOM 563 O O . PRO A 1 71 ? 10.870 -8.864 -6.691 1.00 93.31 71 PRO A O 1
ATOM 566 N N . SER A 1 72 ? 9.779 -10.743 -7.252 1.00 92.69 72 SER A N 1
ATOM 567 C CA . SER A 1 72 ? 10.181 -10.740 -8.662 1.00 92.69 72 SER A CA 1
ATOM 568 C C . SER A 1 72 ? 9.665 -9.504 -9.398 1.00 92.69 72 SER A C 1
ATOM 570 O O . SER A 1 72 ? 10.419 -8.871 -10.135 1.00 92.69 72 SER A O 1
ATOM 572 N N . PHE A 1 73 ? 8.408 -9.120 -9.162 1.00 89.94 73 PHE A N 1
ATOM 573 C CA . PHE A 1 73 ? 7.817 -7.909 -9.727 1.00 89.94 73 PHE A CA 1
ATOM 574 C C . PHE A 1 73 ? 8.584 -6.645 -9.300 1.00 89.94 73 PHE A C 1
ATOM 576 O O . PHE A 1 73 ? 8.986 -5.858 -10.158 1.00 89.94 73 PHE A O 1
ATOM 583 N N . ILE A 1 74 ? 8.872 -6.479 -8.004 1.00 89.50 74 ILE A N 1
ATOM 584 C CA . ILE A 1 74 ? 9.634 -5.325 -7.498 1.00 89.50 74 ILE A CA 1
ATOM 585 C C . ILE A 1 74 ? 11.058 -5.290 -8.070 1.00 89.50 74 ILE A C 1
ATOM 587 O O . ILE A 1 74 ? 11.542 -4.217 -8.435 1.00 89.50 74 ILE A O 1
ATOM 591 N N . HIS A 1 75 ? 11.721 -6.442 -8.214 1.00 89.50 75 HIS A N 1
ATOM 592 C CA . HIS A 1 75 ? 13.056 -6.505 -8.815 1.00 89.50 75 HIS A CA 1
ATOM 593 C C . HIS A 1 75 ? 13.086 -6.029 -10.273 1.00 89.50 75 HIS A C 1
ATOM 595 O O . HIS A 1 75 ? 14.062 -5.393 -10.676 1.00 89.50 75 HIS A O 1
ATOM 601 N N . VAL A 1 76 ? 12.047 -6.325 -11.060 1.00 87.12 76 VAL A N 1
ATOM 602 C CA . VAL A 1 76 ? 11.933 -5.842 -12.447 1.00 87.12 76 VAL A CA 1
ATOM 603 C C . VAL A 1 76 ? 11.673 -4.334 -12.470 1.00 87.12 76 VAL A C 1
ATOM 605 O O . VAL A 1 76 ? 12.343 -3.612 -13.206 1.00 87.12 76 VAL A O 1
ATOM 608 N N . MET A 1 77 ? 10.763 -3.847 -11.623 1.00 82.44 77 MET A N 1
ATOM 609 C CA . MET A 1 77 ? 10.410 -2.424 -11.555 1.00 82.44 77 MET A CA 1
ATOM 610 C C . MET A 1 77 ? 11.583 -1.536 -11.120 1.00 82.44 77 MET A C 1
ATOM 612 O O . MET A 1 77 ? 11.805 -0.484 -11.716 1.00 82.44 77 MET A O 1
ATOM 616 N N . LYS A 1 78 ? 12.372 -1.962 -10.123 1.00 79.12 78 LYS A N 1
ATOM 617 C CA . LYS A 1 78 ? 13.509 -1.170 -9.624 1.00 79.12 78 LYS A CA 1
ATOM 618 C C . LYS A 1 78 ? 14.658 -1.032 -10.630 1.00 79.12 78 LYS A C 1
ATOM 620 O O . LYS A 1 78 ? 15.300 0.013 -10.657 1.00 79.12 78 LYS A O 1
ATOM 625 N N . ARG A 1 79 ? 14.928 -2.044 -11.468 1.00 60.84 79 ARG A N 1
ATOM 626 C CA . ARG A 1 79 ? 16.025 -1.964 -12.460 1.00 60.84 79 ARG A CA 1
ATOM 627 C C . ARG A 1 79 ? 15.751 -0.942 -13.559 1.00 60.84 79 ARG A C 1
ATOM 629 O O . ARG A 1 79 ? 16.667 -0.231 -13.945 1.00 60.84 79 ARG A O 1
ATOM 636 N N . LEU A 1 80 ? 14.498 -0.820 -14.000 1.00 58.22 80 LEU A N 1
ATOM 637 C CA . LEU A 1 80 ? 14.109 0.136 -15.046 1.00 58.22 80 LEU A CA 1
ATOM 638 C C . LEU A 1 80 ? 14.303 1.603 -14.628 1.00 58.22 80 LEU A C 1
ATOM 640 O O . LEU A 1 80 ? 14.462 2.470 -15.481 1.00 58.22 80 LEU A O 1
ATOM 644 N N . ILE A 1 81 ? 14.295 1.883 -13.323 1.00 54.22 81 ILE A N 1
ATOM 645 C CA . ILE A 1 81 ? 14.444 3.237 -12.786 1.00 54.22 81 ILE A CA 1
ATOM 646 C C . ILE A 1 81 ? 15.908 3.678 -12.694 1.00 54.22 81 ILE A C 1
ATOM 648 O O . ILE A 1 81 ? 16.195 4.843 -12.967 1.00 54.22 81 ILE A O 1
ATOM 652 N N . LEU A 1 82 ? 16.825 2.763 -12.359 1.00 52.94 82 LEU A N 1
ATOM 653 C CA . LEU A 1 82 ? 18.251 3.082 -12.238 1.00 52.94 82 LEU A CA 1
ATOM 654 C C . LEU A 1 82 ? 18.878 3.445 -13.591 1.00 52.94 82 LEU A C 1
ATOM 656 O O . LEU A 1 82 ? 19.618 4.427 -13.657 1.00 52.94 82 LEU A O 1
ATOM 660 N N . ASP A 1 83 ? 18.518 2.736 -14.666 1.00 51.62 83 ASP A N 1
ATOM 661 C CA . ASP A 1 83 ? 19.060 3.008 -16.006 1.00 51.62 83 ASP A CA 1
ATOM 662 C C . ASP A 1 83 ? 18.627 4.389 -16.535 1.00 51.62 83 ASP A C 1
ATOM 664 O O . ASP A 1 83 ? 19.429 5.109 -17.127 1.00 51.62 83 ASP A O 1
ATOM 668 N N . MET A 1 84 ? 17.397 4.830 -16.235 1.00 49.75 84 MET A N 1
ATOM 669 C CA . MET A 1 84 ? 16.923 6.160 -16.641 1.00 49.75 84 MET A CA 1
ATOM 670 C C . MET A 1 84 ? 17.604 7.311 -15.887 1.00 49.75 84 MET A C 1
ATOM 672 O O . MET A 1 84 ? 17.796 8.382 -16.462 1.00 49.75 84 MET A O 1
ATOM 676 N N . THR A 1 85 ? 17.958 7.134 -14.608 1.00 50.59 85 THR A N 1
ATOM 677 C CA . THR A 1 85 ? 18.651 8.185 -13.838 1.00 50.59 85 THR A CA 1
ATOM 678 C C . THR A 1 85 ? 20.110 8.353 -14.224 1.00 50.59 85 THR A C 1
ATOM 680 O O . THR A 1 85 ? 20.590 9.483 -14.214 1.00 50.59 85 THR A O 1
ATOM 683 N N . VAL A 1 86 ? 20.806 7.273 -14.591 1.00 51.62 86 VAL A N 1
ATOM 684 C CA . VAL A 1 86 ? 22.199 7.375 -15.049 1.00 51.62 86 VAL A CA 1
ATOM 685 C C . VAL A 1 86 ? 22.253 8.084 -16.406 1.00 51.62 86 VAL A C 1
ATOM 687 O O . VAL A 1 86 ? 23.000 9.045 -16.555 1.00 51.62 86 VAL A O 1
ATOM 690 N N . GLU A 1 87 ? 21.390 7.722 -17.361 1.00 49.62 87 GLU A N 1
ATOM 691 C CA . GLU A 1 87 ? 21.388 8.362 -18.689 1.00 49.62 87 GLU A CA 1
ATOM 692 C C . GLU A 1 87 ? 20.959 9.841 -18.689 1.00 49.62 87 GLU A C 1
ATOM 694 O O . GLU A 1 87 ? 21.327 10.584 -19.601 1.00 49.62 87 GLU A O 1
ATOM 699 N N . LEU A 1 88 ? 20.168 10.277 -17.701 1.00 51.31 88 LEU A N 1
ATOM 700 C CA . LEU A 1 88 ? 19.738 11.674 -17.558 1.00 51.31 88 LEU A CA 1
ATOM 701 C C . LEU A 1 88 ? 20.695 12.525 -16.709 1.00 51.31 88 LEU A C 1
ATOM 703 O O . LEU A 1 88 ? 20.620 13.746 -16.797 1.00 51.31 88 LEU A O 1
ATOM 707 N N . MET A 1 89 ? 21.564 11.915 -15.896 1.00 53.16 89 MET A N 1
ATOM 708 C CA . MET A 1 89 ? 22.624 12.624 -15.161 1.00 53.16 89 MET A CA 1
ATOM 709 C C . MET A 1 89 ? 23.942 12.717 -15.947 1.00 53.16 89 MET A C 1
ATOM 711 O O . MET A 1 89 ? 24.749 13.592 -15.645 1.00 53.16 89 MET A O 1
ATOM 715 N N . ASP A 1 90 ? 24.138 11.874 -16.967 1.00 46.59 90 ASP A N 1
ATOM 716 C CA . ASP A 1 90 ? 25.265 11.942 -17.916 1.00 46.59 90 ASP A CA 1
ATOM 717 C C . ASP A 1 90 ? 24.986 12.830 -19.157 1.00 46.59 90 ASP A C 1
ATOM 719 O O . ASP A 1 90 ? 25.741 12.797 -20.135 1.00 46.59 90 ASP A O 1
ATOM 723 N N . LYS A 1 91 ? 23.919 13.644 -19.144 1.00 40.50 91 LYS A N 1
ATOM 724 C CA . LYS A 1 91 ? 23.612 14.639 -20.190 1.00 40.50 91 LYS A CA 1
ATOM 725 C C . LYS A 1 91 ? 23.429 16.044 -19.637 1.00 40.50 91 LYS A C 1
ATOM 727 O O . LYS A 1 91 ? 22.718 16.193 -18.623 1.00 40.50 91 LYS A O 1
#

Foldseek 3Di:
DVVVCCVVPPFVVAWDFDDWDKDFQQDDPPPDPPDPGKIWTWTWTQTPVGIDIDTDIPDPDDDDPDPVCVVVVSVVSNVVVVVVVVVVVVD

Sequence (91 aa):
MKQRLEEIVGALTWAHAGAETFSQVAGELGYPDTVRDIRGFAIKFYAEDGIWDLVGNNQPVFFVKDFALFPSFIHVMKRLILDMTVELMDK

Radius of gyration: 18.34 Å; chains: 1; bounding box: 56×30×40 Å

InterPro domains:
  IPR011614 Catalase core domain [PF00199] (22-79)
  IPR018028 Catalase, mono-functional, haem-containing [PR00067] (34-51)
  IPR018028 Catalase, mono-functional, haem-containing [PR00067] (53-71)
  IPR018028 Catalase, mono-functional, haem-containing [PS51402] (1-91)
  IPR018028 Catalase, mono-functional, haem-containing [PTHR11465] (22-79)
  IPR020835 Catalase superfamily [SSF56634] (22-79)